Protein AF-A0A926ED35-F1 (afdb_monomer)

Nearest PDB structures (foldseek):
  6s37-assembly1_A  TM=4.536E-01  e=8.736E-01  Pseudomonas putida KT2440
  5l0g-assembly2_D-2  TM=4.778E-01  e=2.429E+00  Homo sapiens
  8tn6-assembly1_C  TM=3.548E-01  e=2.951E+00  synthetic construct
  4wpe-assembly1_A-2  TM=2.837E-01  e=1.904E+00  Saccharomyces cerevisiae S288C

Secondary structure (DSSP, 8-state):
-HHHHHHHHHHHHHHHHTT--------SS--HHHHHHHHHHHHHHHHHHHHHHHHHHHGGG--TT-HHHHHHHHHHHHHHHHHHHHHHT----GGGHHHHHHHHHHHHHHHHHHHHHHHHHHHHHSTT----HHHHHHHHHHHHHHHHHHHHHHHHHHHHHT-

Mean predicted aligned error: 6.46 Å

Structure (mmCIF, N/CA/C/O backbone):
data_AF-A0A926ED35-F1
#
_entry.id   AF-A0A926ED35-F1
#
loop_
_atom_site.group_PDB
_atom_site.id
_atom_site.type_symbol
_atom_site.label_atom_id
_atom_site.label_alt_id
_atom_site.label_comp_id
_atom_site.label_asym_id
_atom_site.label_entity_id
_atom_site.label_seq_id
_atom_site.pdbx_PDB_ins_code
_atom_site.Cartn_x
_atom_site.Cartn_y
_atom_site.Cartn_z
_atom_site.occupancy
_atom_site.B_iso_or_equiv
_atom_site.auth_seq_id
_atom_site.auth_comp_id
_atom_site.auth_asym_id
_atom_site.auth_atom_id
_atom_site.pdbx_PDB_model_num
ATOM 1 N N . MET A 1 1 ? 15.946 6.296 -23.362 1.00 49.03 1 MET A N 1
ATOM 2 C CA . MET A 1 1 ? 16.409 6.895 -22.084 1.00 49.03 1 MET A CA 1
ATOM 3 C C . MET A 1 1 ? 15.508 7.987 -21.490 1.00 49.03 1 MET A C 1
ATOM 5 O O . MET A 1 1 ? 14.943 7.724 -20.439 1.00 49.03 1 MET A O 1
ATOM 9 N N . LYS A 1 2 ? 15.307 9.180 -22.090 1.00 54.12 2 LYS A N 1
ATOM 10 C CA . LYS A 1 2 ? 14.535 10.276 -21.433 1.00 54.12 2 LYS A CA 1
ATOM 11 C C . LYS A 1 2 ? 13.102 9.906 -21.002 1.00 54.12 2 LYS A C 1
ATOM 13 O O . LYS A 1 2 ? 12.680 10.323 -19.932 1.00 54.12 2 LYS A O 1
ATOM 18 N N . ARG A 1 3 ? 12.372 9.118 -21.804 1.00 58.09 3 ARG A N 1
ATOM 19 C CA . ARG A 1 3 ? 10.974 8.734 -21.521 1.00 58.09 3 ARG A CA 1
ATOM 20 C C . ARG A 1 3 ? 10.846 7.858 -20.265 1.00 58.09 3 ARG A C 1
ATOM 22 O O . ARG A 1 3 ? 9.991 8.126 -19.434 1.00 58.09 3 ARG A O 1
ATOM 29 N N . ASN A 1 4 ? 11.746 6.890 -20.082 1.00 63.81 4 ASN A N 1
ATOM 30 C CA . ASN A 1 4 ? 11.699 5.943 -18.959 1.00 63.81 4 ASN A CA 1
ATOM 31 C C . ASN A 1 4 ? 12.032 6.628 -17.626 1.00 63.81 4 ASN A C 1
ATOM 33 O O . ASN A 1 4 ? 11.424 6.317 -16.608 1.00 63.81 4 ASN A O 1
ATOM 37 N N . ASN A 1 5 ? 12.946 7.602 -17.630 1.00 64.38 5 ASN A N 1
ATOM 38 C CA . ASN A 1 5 ? 13.271 8.362 -16.419 1.00 64.38 5 ASN A CA 1
ATOM 39 C C . ASN A 1 5 ? 12.122 9.287 -15.997 1.00 64.38 5 ASN A C 1
ATOM 41 O O . ASN A 1 5 ? 11.853 9.403 -14.810 1.00 64.38 5 ASN A O 1
ATOM 45 N N . ILE A 1 6 ? 11.390 9.875 -16.951 1.00 64.88 6 ILE A N 1
ATOM 46 C CA . ILE A 1 6 ? 10.205 10.696 -16.652 1.00 64.88 6 ILE A CA 1
ATOM 47 C C . ILE A 1 6 ? 9.088 9.844 -16.031 1.00 64.88 6 ILE A C 1
ATOM 49 O O . ILE A 1 6 ? 8.498 10.259 -15.039 1.00 64.88 6 ILE A O 1
ATOM 53 N N . VAL A 1 7 ? 8.831 8.645 -16.566 1.00 69.06 7 VAL A N 1
ATOM 54 C CA . VAL A 1 7 ? 7.809 7.724 -16.033 1.00 69.06 7 VAL A CA 1
ATOM 55 C C . VAL A 1 7 ? 8.162 7.264 -14.615 1.00 69.06 7 VAL A C 1
ATOM 57 O O . VAL A 1 7 ? 7.325 7.345 -13.722 1.00 69.06 7 VAL A O 1
ATOM 60 N N . LYS A 1 8 ? 9.420 6.871 -14.374 1.00 70.00 8 LYS A N 1
ATOM 61 C CA . LYS A 1 8 ? 9.902 6.486 -13.037 1.00 70.00 8 LYS A CA 1
ATOM 62 C C . LYS A 1 8 ? 9.768 7.614 -12.020 1.00 70.00 8 LYS A C 1
ATOM 64 O O . LYS A 1 8 ? 9.265 7.394 -10.922 1.00 70.00 8 LYS A O 1
ATOM 69 N N . SER A 1 9 ? 10.172 8.827 -12.397 1.00 68.56 9 SER A N 1
ATOM 70 C CA . SER A 1 9 ? 10.025 10.001 -11.537 1.00 68.56 9 SER A CA 1
ATOM 71 C C . SER A 1 9 ? 8.560 10.351 -11.271 1.00 68.56 9 SER A C 1
ATOM 73 O O . SER A 1 9 ? 8.248 10.759 -10.159 1.00 68.56 9 SER A O 1
ATOM 75 N N . ALA A 1 10 ? 7.659 10.168 -12.241 1.00 66.62 10 ALA A N 1
ATOM 76 C CA . ALA A 1 10 ? 6.230 10.423 -12.054 1.00 66.62 10 ALA A CA 1
ATOM 77 C C . ALA A 1 10 ? 5.589 9.431 -11.071 1.00 66.62 10 ALA A C 1
ATOM 79 O O . ALA A 1 10 ? 4.898 9.856 -10.150 1.00 66.62 10 ALA A O 1
ATOM 80 N N . ILE A 1 11 ? 5.875 8.131 -11.212 1.00 71.00 11 ILE A N 1
ATOM 81 C CA . ILE A 1 11 ? 5.375 7.095 -10.294 1.00 71.00 11 ILE A CA 1
ATOM 82 C C . ILE A 1 11 ? 5.911 7.335 -8.879 1.00 71.00 11 ILE A C 1
ATOM 84 O O . ILE A 1 11 ? 5.139 7.371 -7.926 1.00 71.00 11 ILE A O 1
ATOM 88 N N . ALA A 1 12 ? 7.220 7.560 -8.736 1.00 71.38 12 ALA A N 1
ATOM 89 C CA . ALA A 1 12 ? 7.844 7.815 -7.439 1.00 71.38 12 ALA A CA 1
ATOM 90 C C . ALA A 1 12 ? 7.252 9.042 -6.727 1.00 71.38 12 ALA A C 1
ATOM 92 O O . ALA A 1 12 ? 7.041 9.023 -5.517 1.00 71.38 12 ALA A O 1
ATOM 93 N N . LEU A 1 13 ? 6.954 10.105 -7.477 1.00 62.97 13 LEU A N 1
ATOM 94 C CA . LEU A 1 13 ? 6.409 11.338 -6.918 1.00 62.97 13 LEU A CA 1
ATOM 95 C C . LEU A 1 13 ? 4.956 11.169 -6.455 1.00 62.97 13 LEU A C 1
ATOM 97 O O . LEU A 1 13 ? 4.579 11.731 -5.429 1.00 62.97 13 LEU A O 1
ATOM 101 N N . ILE A 1 14 ? 4.161 10.362 -7.162 1.00 65.88 14 ILE A N 1
ATOM 102 C CA . ILE A 1 14 ? 2.790 10.043 -6.747 1.00 65.88 14 ILE A CA 1
ATOM 103 C C . ILE A 1 14 ? 2.787 9.109 -5.527 1.00 65.88 14 ILE A C 1
ATOM 105 O O . ILE A 1 14 ? 2.023 9.319 -4.591 1.00 65.88 14 ILE A O 1
ATOM 109 N N . MET A 1 15 ? 3.696 8.138 -5.480 1.00 67.62 15 MET A N 1
ATOM 110 C CA . MET A 1 15 ? 3.830 7.215 -4.347 1.00 67.62 15 MET A CA 1
ATOM 111 C C . MET A 1 15 ? 4.336 7.914 -3.077 1.00 67.62 15 MET A C 1
ATOM 113 O O . MET A 1 15 ? 3.916 7.573 -1.975 1.00 67.62 15 MET A O 1
ATOM 117 N N . ALA A 1 16 ? 5.162 8.955 -3.210 1.00 65.56 16 ALA A N 1
ATOM 118 C CA . ALA A 1 16 ? 5.582 9.775 -2.075 1.00 65.56 16 ALA A CA 1
ATOM 119 C C . ALA A 1 16 ? 4.415 10.540 -1.414 1.00 65.56 16 ALA A C 1
ATOM 121 O O . ALA A 1 16 ? 4.465 10.808 -0.214 1.00 65.56 16 ALA A O 1
ATOM 122 N N . LEU A 1 17 ? 3.351 10.866 -2.160 1.00 59.75 17 LEU A N 1
ATOM 123 C CA . LEU A 1 17 ? 2.154 11.529 -1.619 1.00 59.75 17 LEU A CA 1
ATOM 124 C C . LEU A 1 17 ? 1.297 10.598 -0.745 1.00 59.75 17 LEU A C 1
ATOM 126 O O . LEU A 1 17 ? 0.546 11.083 0.093 1.00 59.75 17 LEU A O 1
ATOM 130 N N . VAL A 1 18 ? 1.447 9.277 -0.881 1.00 61.31 18 VAL A N 1
ATOM 131 C CA . VAL A 1 18 ? 0.737 8.256 -0.083 1.00 61.31 18 VAL A CA 1
ATOM 132 C C . VAL A 1 18 ? 1.289 8.150 1.354 1.00 61.31 18 VAL A C 1
ATOM 134 O O . VAL A 1 18 ? 0.687 7.521 2.219 1.00 61.31 18 VAL A O 1
ATOM 137 N N . LEU A 1 19 ? 2.426 8.789 1.653 1.00 58.72 19 LEU A N 1
ATOM 138 C CA . LEU A 1 19 ? 3.202 8.572 2.880 1.00 58.72 19 LEU A CA 1
ATOM 139 C C . LEU A 1 19 ? 2.694 9.303 4.138 1.00 58.72 19 LEU A C 1
ATOM 141 O O . LEU A 1 19 ? 3.410 9.316 5.135 1.00 58.72 19 LEU A O 1
ATOM 145 N N . THR A 1 20 ? 1.509 9.917 4.163 1.00 56.72 20 THR A N 1
ATOM 146 C CA . THR A 1 20 ? 1.050 10.709 5.325 1.00 56.72 20 THR A CA 1
ATOM 147 C C . THR A 1 20 ? -0.063 10.025 6.123 1.00 56.72 20 THR A C 1
ATOM 149 O O . THR A 1 20 ? -1.179 10.530 6.168 1.00 56.72 20 THR A O 1
ATOM 152 N N . PHE A 1 21 ? 0.240 8.913 6.806 1.00 57.53 21 PHE A N 1
ATOM 153 C CA . PHE A 1 21 ? -0.676 8.295 7.781 1.00 57.53 21 PHE A CA 1
ATOM 154 C C . PHE A 1 21 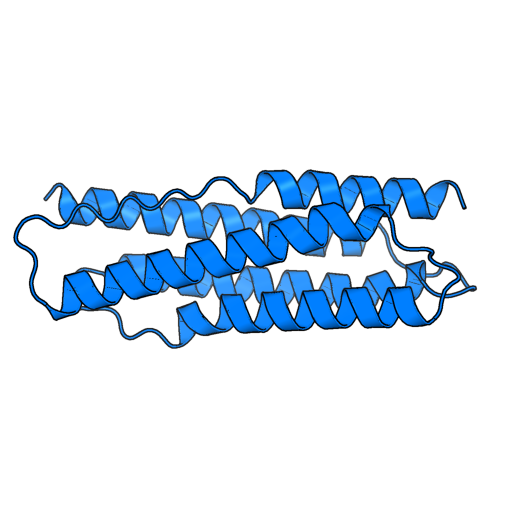? 0.006 8.095 9.132 1.00 57.53 21 PHE A C 1
ATOM 156 O O . PHE A 1 21 ? 0.669 7.090 9.368 1.00 57.53 21 PHE A O 1
ATOM 163 N N . ALA A 1 22 ? -0.162 9.058 10.036 1.00 51.62 22 ALA A N 1
ATOM 164 C CA . ALA A 1 22 ? 0.193 8.883 11.439 1.00 51.62 22 ALA A CA 1
ATOM 165 C C . ALA A 1 22 ? -1.079 8.539 12.224 1.00 51.62 22 ALA A C 1
ATOM 167 O O . ALA A 1 22 ? -1.762 9.427 12.725 1.00 51.62 22 ALA A O 1
ATOM 168 N N . LEU A 1 23 ? -1.406 7.248 12.316 1.00 54.75 23 LEU A N 1
ATOM 169 C CA . LEU A 1 23 ? -2.409 6.764 13.264 1.00 54.75 23 LEU A CA 1
ATOM 170 C C . LEU A 1 23 ? -1.813 6.851 14.674 1.00 54.75 23 LEU A C 1
ATOM 172 O O . LEU A 1 23 ? -0.968 6.042 15.059 1.00 54.75 23 LEU A O 1
ATOM 176 N N . ALA A 1 24 ? -2.205 7.874 15.433 1.00 56.09 24 ALA A N 1
ATOM 177 C CA . ALA A 1 24 ? -1.766 8.045 16.810 1.00 56.09 24 ALA A CA 1
ATOM 178 C C . ALA A 1 24 ? -2.501 7.043 17.714 1.00 56.09 24 ALA A C 1
ATOM 180 O O . ALA A 1 24 ? -3.650 7.251 18.090 1.00 56.09 24 ALA A O 1
ATOM 181 N N . ALA A 1 25 ? -1.833 5.955 18.102 1.00 52.97 25 ALA A N 1
ATOM 182 C CA . ALA A 1 25 ? -2.356 5.036 19.109 1.00 52.97 25 ALA A CA 1
ATOM 183 C C . ALA A 1 25 ? -2.311 5.690 20.509 1.00 52.97 25 ALA A C 1
ATOM 185 O O . ALA A 1 25 ? -1.373 5.494 21.281 1.00 52.97 25 ALA A O 1
ATOM 186 N N . CYS A 1 26 ? -3.315 6.499 20.852 1.00 53.41 26 CYS A N 1
ATOM 187 C CA . CYS A 1 26 ? -3.479 7.040 22.203 1.00 53.41 26 CYS A CA 1
ATOM 188 C C . CYS A 1 26 ? -4.116 5.985 23.124 1.00 53.41 26 CYS A C 1
ATOM 190 O O . CYS A 1 26 ? -5.330 5.809 23.168 1.00 53.41 26 CYS A O 1
ATOM 192 N N . SER A 1 27 ? -3.285 5.272 23.888 1.00 47.00 27 SER A N 1
ATOM 193 C CA . SER A 1 27 ? -3.712 4.244 24.842 1.00 47.00 27 SER A CA 1
ATOM 194 C C . SER A 1 27 ? -4.270 4.859 26.139 1.00 47.00 27 SER A C 1
ATOM 196 O O . SER A 1 27 ? -3.524 5.121 27.084 1.00 47.00 27 SER A O 1
ATOM 198 N N . GLY A 1 28 ? -5.584 5.077 26.214 1.00 44.59 28 GLY A N 1
ATOM 199 C CA . GLY A 1 28 ? -6.258 5.550 27.428 1.00 44.59 28 GLY A CA 1
ATOM 200 C C . GLY A 1 28 ? -7.579 4.826 27.690 1.00 44.59 28 GLY A C 1
ATOM 201 O O . GLY A 1 28 ? -8.625 5.302 27.279 1.00 44.59 28 GLY A O 1
ATOM 202 N N . GLY A 1 29 ? -7.542 3.693 28.406 1.00 54.31 29 GLY A N 1
ATOM 203 C CA . GLY A 1 29 ? -8.741 3.040 28.971 1.00 54.31 29 GLY A CA 1
ATOM 204 C C . GLY A 1 29 ? -9.430 1.953 28.129 1.00 54.31 29 GLY A C 1
ATOM 205 O O . GLY A 1 29 ? -10.489 1.469 28.529 1.00 54.31 29 GLY A O 1
ATOM 206 N N . GLU A 1 30 ? -8.855 1.536 27.000 1.00 64.44 30 GLU A N 1
ATOM 207 C CA . GLU A 1 30 ? -9.490 0.577 26.083 1.00 64.44 30 GLU A CA 1
ATOM 208 C C . GLU A 1 30 ? -9.411 -0.894 26.513 1.00 64.44 30 GLU A C 1
ATOM 210 O O . GLU A 1 30 ? -8.525 -1.323 27.260 1.00 64.44 30 GLU A O 1
ATOM 215 N N . LYS A 1 31 ? -10.337 -1.715 25.995 1.00 76.75 31 LYS A N 1
ATOM 216 C CA . LYS A 1 31 ? -10.289 -3.170 26.184 1.00 76.75 31 LYS A CA 1
ATOM 217 C C . LYS A 1 31 ? -9.072 -3.736 25.450 1.00 76.75 31 LYS A C 1
ATOM 219 O O . LYS A 1 31 ? -8.790 -3.350 24.323 1.00 76.75 31 LYS A O 1
ATOM 224 N N . LYS A 1 32 ? -8.415 -4.745 26.036 1.00 82.81 32 LYS A N 1
ATOM 225 C CA . LYS A 1 32 ? -7.200 -5.386 25.487 1.00 82.81 32 LYS A CA 1
ATOM 226 C C . LYS A 1 32 ? -7.280 -5.708 23.982 1.00 82.81 32 LYS A C 1
ATOM 228 O O . LYS A 1 32 ? -6.340 -5.416 23.262 1.00 82.81 32 LYS A O 1
ATOM 233 N N . LYS A 1 33 ? -8.411 -6.242 23.501 1.00 84.25 33 LYS A N 1
ATOM 234 C CA . LYS A 1 33 ? -8.610 -6.578 22.076 1.00 84.25 33 LYS A CA 1
ATOM 235 C C . LYS A 1 33 ? -8.689 -5.361 21.145 1.00 84.25 33 LYS A C 1
ATOM 237 O O . LYS A 1 33 ? -8.340 -5.471 19.980 1.00 84.25 33 LYS A O 1
ATOM 242 N N . GLU A 1 34 ? -9.190 -4.232 21.636 1.00 88.00 34 GLU A N 1
ATOM 243 C CA . GLU A 1 34 ? -9.283 -2.984 20.867 1.00 88.00 34 GLU A CA 1
ATOM 244 C C . GLU A 1 34 ? -7.893 -2.356 20.742 1.00 88.00 34 GLU A C 1
ATOM 246 O O . GLU A 1 34 ? -7.467 -2.035 19.637 1.00 88.00 34 GLU A O 1
ATOM 251 N N . ALA A 1 35 ? -7.145 -2.318 21.848 1.00 85.06 35 ALA A N 1
ATOM 252 C CA . ALA A 1 35 ? -5.753 -1.881 21.853 1.00 85.06 35 ALA A CA 1
ATOM 253 C C . ALA A 1 35 ? -4.857 -2.765 20.962 1.00 85.06 35 ALA A C 1
ATOM 255 O O . ALA A 1 35 ? -4.054 -2.243 20.196 1.00 85.06 35 ALA A O 1
ATOM 256 N N . GLU A 1 36 ? -5.017 -4.094 21.017 1.00 89.12 36 GLU A N 1
ATOM 257 C CA . GLU A 1 36 ? -4.290 -5.030 20.143 1.00 89.12 36 GLU A CA 1
ATOM 258 C C . GLU A 1 36 ? -4.603 -4.789 18.663 1.00 89.12 36 GLU A C 1
ATOM 260 O O . GLU A 1 36 ? -3.680 -4.691 17.859 1.00 89.12 36 GLU A O 1
ATOM 265 N N . TYR A 1 37 ? -5.883 -4.642 18.306 1.00 90.56 37 TYR A N 1
ATOM 266 C CA . TYR A 1 37 ? -6.290 -4.356 16.929 1.00 90.56 37 TYR A CA 1
ATOM 267 C C . TYR A 1 37 ? -5.688 -3.043 16.419 1.00 90.56 37 TYR A C 1
ATOM 269 O O . TYR A 1 37 ? -5.100 -3.011 15.342 1.00 90.56 37 TYR A O 1
ATOM 277 N N . LYS A 1 38 ? -5.770 -1.965 17.205 1.00 88.31 38 LYS A N 1
ATOM 278 C CA . LYS A 1 38 ? -5.186 -0.671 16.831 1.00 88.31 38 LYS A CA 1
ATOM 279 C C . LYS A 1 38 ? -3.681 -0.725 16.671 1.00 88.31 38 LYS A C 1
ATOM 281 O O . LYS A 1 38 ? -3.163 -0.150 15.720 1.00 88.31 38 LYS A O 1
ATOM 286 N N . GLN A 1 39 ? -2.993 -1.416 17.579 1.00 88.44 39 GLN A N 1
ATOM 287 C CA . GLN A 1 39 ? -1.551 -1.589 17.474 1.00 88.44 39 GLN A CA 1
ATOM 288 C C . GLN A 1 39 ? -1.198 -2.335 16.187 1.00 88.44 39 GLN A C 1
ATOM 290 O O . GLN A 1 39 ? -0.337 -1.881 15.449 1.00 88.44 39 GLN A O 1
ATOM 295 N N . GLN A 1 40 ? -1.912 -3.420 15.870 1.00 91.19 40 GLN A N 1
ATOM 296 C CA . GLN A 1 40 ? -1.702 -4.159 14.625 1.00 91.19 40 GLN A CA 1
ATOM 297 C C . GLN A 1 40 ? -1.939 -3.287 13.388 1.00 91.19 40 GLN A C 1
ATOM 299 O O . GLN A 1 40 ? -1.129 -3.314 12.467 1.00 91.19 40 GLN A O 1
ATOM 304 N N . VAL A 1 41 ? -3.011 -2.488 13.369 1.00 90.56 41 VAL A N 1
ATOM 305 C CA . VAL A 1 41 ? -3.274 -1.544 12.272 1.00 90.56 41 VAL A CA 1
ATOM 306 C C . VAL A 1 41 ? -2.135 -0.529 12.149 1.00 90.56 41 VAL A C 1
ATOM 308 O O . VAL A 1 41 ? -1.632 -0.332 11.048 1.00 90.56 41 VAL A O 1
ATOM 311 N N . ALA A 1 42 ? -1.687 0.070 13.256 1.00 87.19 42 ALA A N 1
ATOM 312 C CA . ALA A 1 42 ? -0.599 1.048 13.262 1.00 87.19 42 ALA A CA 1
ATOM 313 C C . ALA A 1 42 ? 0.748 0.447 12.815 1.00 87.19 42 ALA A C 1
ATOM 315 O O . ALA A 1 42 ? 1.486 1.073 12.048 1.00 87.19 42 ALA A O 1
ATOM 316 N N . ASP A 1 43 ? 1.052 -0.777 13.250 1.00 88.56 43 ASP A N 1
ATOM 317 C CA . ASP A 1 43 ? 2.254 -1.512 12.852 1.00 88.56 43 ASP A CA 1
ATOM 318 C C . ASP A 1 43 ? 2.242 -1.788 11.342 1.00 88.56 43 ASP A C 1
ATOM 320 O O . ASP A 1 43 ? 3.228 -1.514 10.654 1.00 88.56 43 ASP A O 1
ATOM 324 N N . ILE A 1 44 ? 1.108 -2.255 10.806 1.00 90.62 44 ILE A N 1
ATOM 325 C CA . ILE A 1 44 ? 0.951 -2.506 9.367 1.00 90.62 44 ILE A CA 1
ATOM 326 C C . ILE A 1 44 ? 1.026 -1.191 8.581 1.00 90.62 44 ILE A C 1
ATOM 328 O O . ILE A 1 44 ? 1.715 -1.140 7.566 1.00 90.62 44 ILE A O 1
ATOM 332 N N . SER A 1 45 ? 0.406 -0.105 9.056 1.00 85.81 45 SER A N 1
ATOM 333 C CA . SER A 1 45 ? 0.516 1.221 8.426 1.00 85.81 45 SER A CA 1
ATOM 334 C C . 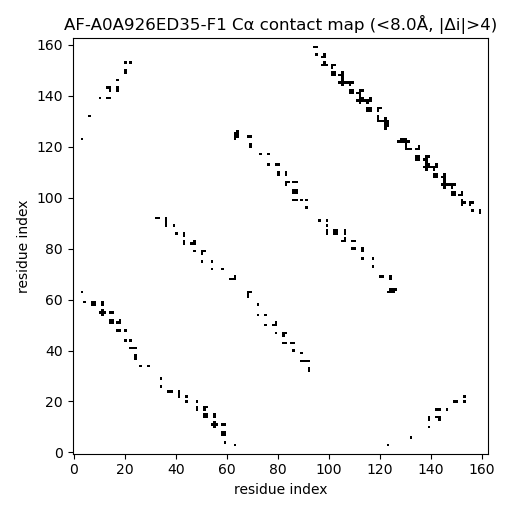SER A 1 45 ? 1.960 1.705 8.348 1.00 85.81 45 SER A C 1
ATOM 336 O O . SER A 1 45 ? 2.383 2.212 7.310 1.00 85.81 45 SER A O 1
ATOM 338 N N . THR A 1 46 ? 2.734 1.503 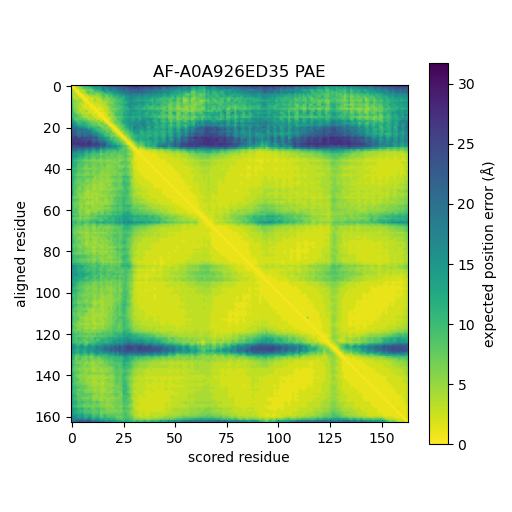9.414 1.00 85.06 46 THR A N 1
ATOM 339 C CA . THR A 1 46 ? 4.161 1.847 9.440 1.00 85.06 46 THR A CA 1
ATOM 340 C C . THR A 1 46 ? 4.952 1.006 8.438 1.00 85.06 46 THR A C 1
ATOM 342 O O . THR A 1 46 ? 5.839 1.517 7.750 1.00 85.06 46 THR A O 1
ATOM 345 N N . GLU A 1 47 ? 4.635 -0.285 8.327 1.00 87.31 47 GLU A N 1
ATOM 346 C CA . GLU A 1 47 ? 5.262 -1.182 7.358 1.00 87.31 47 GLU A CA 1
ATOM 347 C C . GLU A 1 47 ? 4.955 -0.763 5.915 1.00 87.31 47 GLU A C 1
ATOM 349 O O . GLU A 1 47 ? 5.887 -0.553 5.139 1.00 87.31 47 GLU A O 1
ATOM 354 N N . VAL A 1 48 ? 3.678 -0.547 5.581 1.00 85.81 48 VAL A N 1
ATOM 355 C CA . VAL A 1 48 ? 3.245 -0.059 4.262 1.00 85.81 48 VAL A CA 1
ATOM 356 C C . VAL A 1 48 ? 3.962 1.246 3.921 1.00 85.81 48 VAL A C 1
ATOM 358 O O . VAL A 1 48 ? 4.581 1.351 2.863 1.00 85.81 48 VAL A O 1
ATOM 361 N N . GLN A 1 49 ? 3.976 2.217 4.838 1.00 84.00 49 GLN A N 1
ATOM 362 C CA . GLN A 1 49 ? 4.663 3.492 4.633 1.00 84.00 49 GLN A CA 1
ATOM 363 C C . GLN A 1 49 ? 6.159 3.297 4.341 1.00 84.00 49 GLN A C 1
ATOM 365 O O . GLN A 1 49 ? 6.711 3.934 3.438 1.00 84.00 49 GLN A O 1
ATOM 370 N N . LYS A 1 50 ? 6.830 2.399 5.071 1.00 85.88 50 LYS A N 1
ATOM 371 C CA . LYS A 1 50 ? 8.251 2.102 4.868 1.00 85.88 50 LYS A CA 1
ATOM 372 C C . LYS A 1 50 ? 8.510 1.488 3.493 1.00 85.88 50 LYS A C 1
ATOM 374 O O . LYS A 1 50 ? 9.421 1.942 2.800 1.00 85.88 50 LYS A O 1
ATOM 379 N N . VAL A 1 51 ? 7.726 0.489 3.090 1.00 87.25 51 VAL A N 1
ATOM 380 C CA . VAL A 1 51 ? 7.904 -0.171 1.788 1.00 87.25 51 VAL A CA 1
ATOM 381 C C . VAL A 1 51 ? 7.630 0.814 0.644 1.00 87.25 51 VAL A C 1
ATOM 383 O O . VAL A 1 51 ? 8.434 0.910 -0.281 1.00 87.25 51 VAL A O 1
ATOM 386 N N . PHE A 1 52 ? 6.586 1.643 0.743 1.00 84.00 52 PHE A N 1
ATOM 387 C C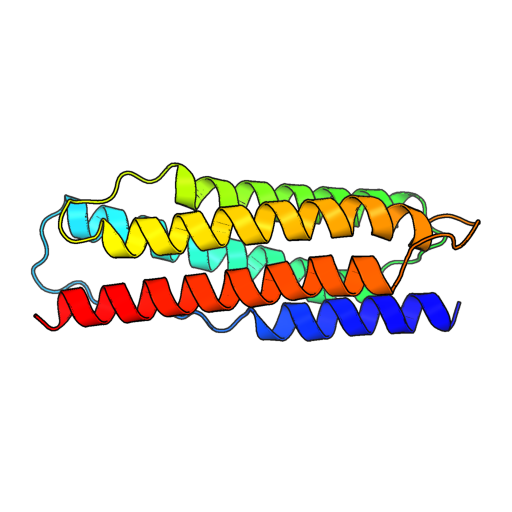A . PHE A 1 52 ? 6.285 2.680 -0.255 1.00 84.00 52 PHE A CA 1
ATOM 388 C C . PHE A 1 52 ? 7.371 3.754 -0.341 1.00 84.00 52 PHE A C 1
ATOM 390 O O . PHE A 1 52 ? 7.713 4.215 -1.434 1.00 84.00 52 PHE A O 1
ATOM 397 N N . THR A 1 53 ? 7.947 4.140 0.799 1.00 84.56 53 THR A N 1
ATOM 398 C CA . THR A 1 53 ? 9.078 5.076 0.842 1.00 84.56 53 THR A CA 1
ATOM 399 C C . THR A 1 53 ? 10.286 4.484 0.125 1.00 84.56 53 THR A C 1
ATOM 401 O O . THR A 1 53 ? 10.907 5.155 -0.698 1.00 84.56 53 THR A O 1
ATOM 404 N N . ASN A 1 54 ? 10.602 3.216 0.401 1.00 87.00 54 ASN A N 1
ATOM 405 C CA . ASN A 1 54 ? 11.697 2.514 -0.261 1.00 87.00 54 ASN A CA 1
ATOM 406 C C . ASN A 1 54 ? 11.465 2.436 -1.773 1.00 87.00 54 ASN A C 1
ATOM 408 O O . ASN A 1 54 ? 12.341 2.830 -2.537 1.00 87.00 54 ASN A O 1
ATOM 412 N N . PHE A 1 55 ? 10.269 2.032 -2.204 1.00 86.44 55 PHE A N 1
ATOM 413 C CA . PHE A 1 55 ? 9.908 1.979 -3.618 1.00 86.44 55 PHE A CA 1
ATOM 414 C C . PHE A 1 55 ? 10.067 3.340 -4.309 1.00 86.44 55 PHE A C 1
ATOM 416 O O . PHE A 1 55 ? 10.729 3.444 -5.341 1.00 86.44 55 PHE A O 1
ATOM 423 N N . SER A 1 56 ? 9.523 4.402 -3.708 1.00 83.44 56 SER A N 1
ATOM 424 C CA . SER A 1 56 ? 9.584 5.766 -4.253 1.00 83.44 56 SER A CA 1
ATOM 425 C C . SER A 1 56 ? 11.018 6.285 -4.367 1.00 83.44 56 SER A C 1
ATOM 427 O O . SER A 1 56 ? 11.356 6.972 -5.329 1.00 83.44 56 SER A O 1
ATOM 429 N N . ASN A 1 57 ? 11.882 5.940 -3.411 1.00 85.88 57 ASN A N 1
ATOM 430 C CA . ASN A 1 57 ? 13.281 6.360 -3.419 1.00 85.88 57 ASN A CA 1
ATOM 431 C C . ASN A 1 57 ? 14.142 5.535 -4.383 1.00 85.88 57 ASN A C 1
ATOM 433 O O . ASN A 1 57 ? 15.075 6.074 -4.976 1.00 85.88 57 ASN A O 1
ATOM 437 N N . THR A 1 58 ? 13.846 4.244 -4.546 1.00 86.38 58 THR A N 1
ATOM 438 C CA . THR A 1 58 ? 14.652 3.334 -5.367 1.00 86.38 58 THR A CA 1
ATOM 439 C C . THR A 1 58 ? 14.252 3.361 -6.837 1.00 86.38 58 THR A C 1
ATOM 441 O O . THR A 1 58 ? 15.127 3.356 -7.698 1.00 86.38 58 THR A O 1
ATOM 444 N N . LEU A 1 59 ? 12.961 3.453 -7.170 1.00 84.69 59 LEU A N 1
ATOM 445 C CA . LEU A 1 59 ? 12.499 3.407 -8.561 1.00 84.69 59 LEU A CA 1
ATOM 446 C C . LEU A 1 59 ? 13.237 4.395 -9.497 1.00 84.69 59 LEU A C 1
ATOM 448 O O . LEU A 1 59 ? 13.642 3.978 -10.585 1.00 84.69 59 LEU A O 1
ATOM 452 N N . PRO A 1 60 ? 13.489 5.668 -9.122 1.00 82.88 60 PRO A N 1
ATOM 453 C CA . PRO A 1 60 ? 14.213 6.613 -9.973 1.00 82.88 60 PRO A CA 1
ATOM 454 C C . PRO A 1 60 ? 15.694 6.275 -10.181 1.00 82.88 60 PRO A C 1
ATOM 456 O O . PRO A 1 60 ? 16.276 6.735 -11.163 1.00 82.88 60 PRO A O 1
ATOM 459 N N . THR A 1 61 ? 16.312 5.511 -9.272 1.00 84.62 61 THR A N 1
ATOM 460 C CA . THR A 1 61 ? 17.747 5.182 -9.320 1.00 84.62 61 THR A CA 1
ATOM 461 C C . THR A 1 61 ? 18.052 3.944 -10.152 1.00 84.62 61 THR A C 1
ATOM 463 O O . THR A 1 61 ? 19.213 3.692 -10.456 1.00 84.62 61 THR A O 1
ATOM 466 N N . LEU A 1 62 ? 17.029 3.162 -10.498 1.00 84.94 62 LEU A N 1
ATOM 467 C CA . LEU A 1 62 ? 17.190 1.903 -11.212 1.00 84.94 62 LEU A CA 1
ATOM 468 C C . LEU A 1 62 ? 17.426 2.113 -12.708 1.00 84.94 62 LEU A C 1
ATOM 470 O O . LEU A 1 62 ? 16.785 2.957 -13.349 1.00 84.94 62 LEU A O 1
ATOM 474 N N . ASP A 1 63 ? 18.330 1.313 -13.267 1.00 82.75 63 ASP A N 1
ATOM 475 C CA . ASP A 1 63 ? 18.689 1.332 -14.681 1.00 82.75 63 ASP A CA 1
ATOM 476 C C . ASP A 1 63 ? 17.731 0.409 -15.450 1.00 82.75 63 ASP A C 1
ATOM 478 O O . ASP A 1 63 ? 17.643 -0.775 -15.137 1.00 82.75 63 ASP A O 1
ATOM 482 N N . PRO A 1 64 ? 16.961 0.913 -16.434 1.00 77.94 64 PRO A N 1
ATOM 483 C CA . PRO A 1 64 ? 16.035 0.062 -17.166 1.00 77.94 64 PRO A CA 1
ATOM 484 C C . PRO A 1 64 ? 16.738 -0.932 -18.101 1.00 77.94 64 PRO A C 1
ATOM 486 O O . PRO A 1 64 ? 16.058 -1.770 -18.675 1.00 77.94 64 PRO A O 1
ATOM 489 N N . GLU A 1 65 ? 18.057 -0.829 -18.282 1.00 78.00 65 GLU A N 1
ATOM 490 C CA . GLU A 1 65 ? 18.866 -1.754 -19.082 1.00 78.00 65 GLU A CA 1
ATOM 491 C C . GLU A 1 65 ? 19.582 -2.812 -18.214 1.00 78.00 65 GLU A C 1
ATOM 493 O O . GLU A 1 65 ? 20.180 -3.741 -18.754 1.00 78.00 65 GLU A O 1
ATOM 498 N N . ASP A 1 66 ? 19.503 -2.708 -16.881 1.00 82.88 66 ASP A N 1
ATOM 499 C CA . ASP A 1 66 ? 20.049 -3.690 -15.939 1.00 82.88 66 ASP A CA 1
ATOM 500 C C . ASP A 1 66 ? 19.003 -4.754 -15.579 1.00 82.88 66 ASP A C 1
ATOM 502 O O . ASP A 1 66 ? 17.941 -4.458 -15.028 1.00 82.88 66 ASP A O 1
ATOM 506 N N . GLU A 1 67 ? 19.333 -6.021 -15.830 1.00 76.06 67 GLU A N 1
ATOM 507 C CA . GLU A 1 67 ? 18.455 -7.161 -15.543 1.00 76.06 67 GLU A CA 1
ATOM 508 C C . GLU A 1 67 ? 18.079 -7.261 -14.051 1.00 76.06 67 GLU A C 1
ATOM 510 O O . GLU A 1 67 ? 16.970 -7.687 -13.719 1.00 76.06 67 GLU A O 1
ATOM 515 N N . ASN A 1 68 ? 18.945 -6.804 -13.136 1.00 87.12 68 ASN A N 1
ATOM 516 C CA . ASN A 1 68 ? 18.651 -6.829 -11.697 1.00 87.12 68 ASN A CA 1
ATOM 517 C C . ASN A 1 68 ? 17.630 -5.765 -11.280 1.00 87.12 68 ASN A C 1
ATOM 519 O O . ASN A 1 68 ? 16.959 -5.906 -10.252 1.00 87.12 68 ASN A O 1
ATOM 523 N N . SER A 1 69 ? 17.492 -4.697 -12.063 1.00 88.12 69 SER A N 1
ATOM 524 C CA . SER A 1 69 ? 16.613 -3.583 -11.732 1.00 88.12 69 SER A CA 1
ATOM 525 C C . SER A 1 69 ? 15.133 -3.963 -11.833 1.00 88.12 69 SER A C 1
ATOM 527 O O . SER A 1 69 ? 14.347 -3.575 -10.967 1.00 88.12 69 SER A O 1
ATOM 529 N N . LEU A 1 70 ? 14.754 -4.788 -12.818 1.00 85.31 70 LEU A N 1
ATOM 530 C CA . LEU A 1 70 ? 13.390 -5.323 -12.910 1.00 85.31 70 LEU A CA 1
ATOM 531 C C . LEU A 1 70 ? 13.073 -6.241 -11.723 1.00 85.31 70 LEU A C 1
ATOM 533 O O . LEU A 1 70 ? 12.056 -6.047 -11.061 1.00 85.31 70 LEU A O 1
ATOM 537 N N . SER A 1 71 ? 13.971 -7.179 -11.403 1.00 88.75 71 SER A N 1
ATOM 538 C CA . SER A 1 71 ? 13.786 -8.086 -10.262 1.00 88.75 71 SER A CA 1
ATOM 539 C C . SER A 1 71 ? 13.686 -7.330 -8.933 1.00 88.75 71 SER A C 1
ATOM 541 O O . SER A 1 71 ? 12.889 -7.704 -8.075 1.00 88.75 71 SER A O 1
ATOM 543 N N . THR A 1 72 ? 14.443 -6.240 -8.773 1.00 90.31 72 THR A N 1
ATOM 544 C CA . THR A 1 72 ? 14.376 -5.380 -7.581 1.00 90.31 72 THR A CA 1
ATOM 545 C C . THR A 1 72 ? 12.992 -4.747 -7.427 1.00 90.31 72 THR A C 1
ATOM 547 O O . THR A 1 72 ? 12.425 -4.760 -6.338 1.00 90.31 72 THR A O 1
ATOM 550 N N . ILE A 1 73 ? 12.424 -4.219 -8.514 1.00 87.75 73 ILE A N 1
ATOM 551 C CA . ILE A 1 73 ? 11.081 -3.622 -8.513 1.00 87.75 73 ILE A CA 1
ATOM 552 C C . ILE A 1 73 ? 10.013 -4.666 -8.231 1.00 87.75 73 ILE A C 1
ATOM 554 O O . ILE A 1 73 ? 9.128 -4.407 -7.421 1.00 87.75 73 ILE A O 1
ATOM 558 N N . GLU A 1 74 ? 10.087 -5.830 -8.877 1.00 89.44 74 GLU A N 1
ATOM 559 C CA . GLU A 1 74 ? 9.134 -6.914 -8.637 1.00 89.44 74 GLU A CA 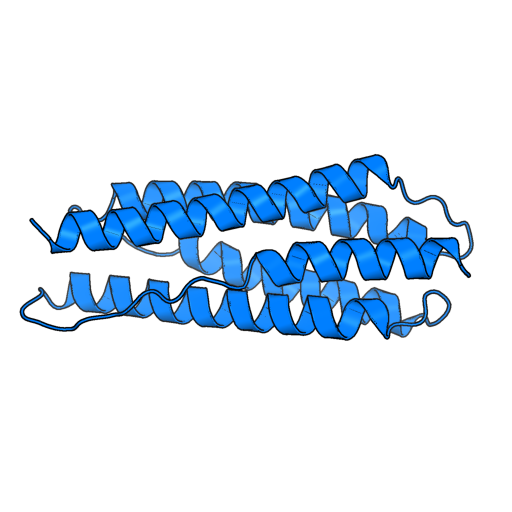1
ATOM 560 C C . GLU A 1 74 ? 9.152 -7.350 -7.168 1.00 89.44 74 GLU A C 1
ATOM 562 O O . GLU A 1 74 ? 8.088 -7.463 -6.566 1.00 89.44 74 GLU A O 1
ATOM 567 N N . GLY A 1 75 ? 10.337 -7.472 -6.560 1.00 92.50 75 GLY A N 1
ATOM 568 C CA . GLY A 1 75 ? 10.465 -7.778 -5.135 1.00 92.50 75 GLY A CA 1
ATOM 569 C C . GLY A 1 75 ? 9.858 -6.699 -4.229 1.00 92.50 75 GLY A C 1
ATOM 570 O O . GLY A 1 75 ? 9.178 -7.017 -3.259 1.00 92.50 75 GLY A O 1
ATOM 571 N N . MET A 1 76 ? 10.023 -5.415 -4.563 1.00 91.62 76 MET A N 1
ATOM 572 C CA . MET A 1 76 ? 9.367 -4.335 -3.812 1.00 91.62 76 MET A CA 1
ATOM 573 C C . MET A 1 76 ? 7.842 -4.357 -3.970 1.00 91.62 76 MET A C 1
ATOM 575 O O . MET A 1 76 ? 7.127 -4.048 -3.020 1.00 91.62 76 MET A O 1
ATOM 579 N N . ILE A 1 77 ? 7.332 -4.726 -5.149 1.00 91.88 77 ILE A N 1
ATOM 580 C CA . ILE A 1 77 ? 5.894 -4.919 -5.368 1.00 91.88 77 ILE A CA 1
ATOM 581 C C . ILE A 1 77 ? 5.378 -6.084 -4.513 1.00 91.88 77 ILE A C 1
ATOM 583 O O . ILE A 1 77 ? 4.364 -5.913 -3.839 1.00 91.88 77 ILE A O 1
ATOM 587 N N . ASP A 1 78 ? 6.099 -7.207 -4.450 1.00 94.62 78 ASP A N 1
ATOM 588 C CA . ASP A 1 78 ? 5.755 -8.340 -3.576 1.00 94.62 78 ASP A CA 1
ATOM 589 C C . ASP A 1 78 ? 5.705 -7.927 -2.090 1.00 94.62 78 ASP A C 1
ATOM 591 O O . ASP A 1 78 ? 4.795 -8.318 -1.350 1.00 94.62 78 ASP A O 1
ATOM 595 N N . GLU A 1 79 ? 6.660 -7.105 -1.635 1.00 94.12 79 GLU A N 1
ATOM 596 C CA . GLU A 1 79 ? 6.669 -6.561 -0.270 1.00 94.12 79 GLU A CA 1
ATOM 597 C C . GLU A 1 79 ? 5.455 -5.655 -0.002 1.00 94.12 79 GLU A C 1
ATOM 599 O O . GLU A 1 79 ? 4.850 -5.726 1.076 1.00 94.12 79 GLU A O 1
ATOM 604 N N . MET A 1 80 ? 5.066 -4.822 -0.975 1.00 91.06 80 MET A N 1
ATOM 605 C CA . MET A 1 80 ? 3.886 -3.958 -0.864 1.00 91.06 80 MET A CA 1
ATOM 606 C C . MET A 1 80 ? 2.597 -4.781 -0.798 1.00 91.06 80 MET A C 1
ATOM 608 O O . MET A 1 80 ? 1.783 -4.557 0.099 1.00 91.06 80 MET A O 1
ATOM 612 N N . GLU A 1 81 ? 2.427 -5.762 -1.688 1.00 93.69 81 GLU A N 1
ATOM 613 C CA . GLU A 1 81 ? 1.272 -6.668 -1.693 1.00 93.69 81 GLU A CA 1
ATOM 614 C C . GLU A 1 81 ? 1.159 -7.416 -0.360 1.00 93.69 81 GLU A C 1
ATOM 616 O O . GLU A 1 81 ? 0.110 -7.394 0.286 1.00 93.69 81 GLU A O 1
ATOM 621 N N . THR A 1 82 ? 2.273 -7.981 0.118 1.00 94.88 82 THR A N 1
ATOM 622 C CA . THR A 1 82 ? 2.332 -8.681 1.409 1.00 94.88 82 THR A CA 1
ATOM 623 C C . THR A 1 82 ? 1.917 -7.771 2.564 1.00 94.88 82 THR A C 1
ATOM 625 O O . THR A 1 82 ? 1.217 -8.212 3.479 1.00 94.88 82 THR A O 1
ATOM 628 N N . SER A 1 83 ? 2.331 -6.502 2.535 1.00 91.69 83 SER A N 1
ATOM 629 C CA . SER A 1 83 ? 1.986 -5.522 3.567 1.00 91.69 83 SER A CA 1
ATOM 630 C C . SER A 1 83 ? 0.490 -5.193 3.556 1.00 91.69 83 SER A C 1
ATOM 632 O O . SER A 1 83 ? -0.146 -5.209 4.608 1.00 91.69 83 SER A O 1
ATOM 634 N N . PHE A 1 84 ? -0.109 -4.988 2.378 1.00 91.31 84 PHE A N 1
ATOM 635 C CA . PHE A 1 84 ? -1.549 -4.733 2.252 1.00 91.31 84 PHE A CA 1
ATOM 636 C C . PHE A 1 84 ? -2.417 -5.936 2.614 1.00 91.31 84 PHE A C 1
ATOM 638 O O . PHE A 1 84 ? -3.472 -5.771 3.230 1.00 91.31 84 PHE A O 1
ATOM 645 N N . GLU A 1 85 ? -1.987 -7.154 2.290 1.00 93.88 85 GLU A N 1
ATOM 646 C CA . GLU A 1 85 ? -2.709 -8.364 2.685 1.00 93.88 85 GLU A CA 1
ATOM 647 C C . GLU A 1 85 ? -2.806 -8.532 4.207 1.00 93.88 85 GLU A C 1
ATOM 649 O O . GLU A 1 85 ? -3.722 -9.200 4.697 1.00 93.88 85 GLU A O 1
ATOM 654 N N . LYS A 1 86 ? -1.870 -7.961 4.980 1.00 93.44 86 LYS A N 1
ATOM 655 C CA . LYS A 1 86 ? -1.914 -8.043 6.446 1.00 93.44 86 LYS A CA 1
ATOM 656 C C . LYS A 1 86 ? -3.152 -7.358 7.011 1.00 93.44 86 LYS A C 1
ATOM 658 O O . LYS A 1 86 ? -3.710 -7.884 7.970 1.00 93.44 86 LYS A O 1
ATOM 663 N N . TYR A 1 87 ? -3.629 -6.271 6.398 1.00 89.38 87 TYR A N 1
ATOM 664 C CA . TYR A 1 87 ? -4.874 -5.621 6.816 1.00 89.38 87 TYR A CA 1
ATOM 665 C C . TYR A 1 87 ? -6.084 -6.548 6.698 1.00 89.38 87 TYR A C 1
ATOM 667 O O . TYR A 1 87 ? -6.861 -6.660 7.645 1.00 89.38 87 TYR A O 1
ATOM 675 N N . GLY A 1 88 ? -6.215 -7.267 5.578 1.00 82.12 88 GLY A N 1
ATOM 676 C CA . GLY A 1 88 ? -7.326 -8.198 5.350 1.00 82.12 88 GLY A CA 1
ATOM 677 C C . GLY A 1 88 ? -7.311 -9.428 6.267 1.00 82.12 88 GLY A C 1
ATOM 678 O O . GLY A 1 88 ? -8.330 -10.095 6.432 1.00 82.12 88 GLY A O 1
ATOM 679 N N . LYS A 1 89 ? -6.164 -9.729 6.892 1.00 90.56 89 LYS A N 1
ATOM 680 C CA . LYS A 1 89 ? -5.994 -10.838 7.850 1.00 90.56 89 LYS A CA 1
ATOM 681 C C . LYS A 1 89 ? -6.339 -10.436 9.291 1.00 90.56 89 LYS A C 1
ATOM 683 O O . LYS A 1 89 ? -6.370 -11.302 10.169 1.00 90.56 89 LYS A O 1
ATOM 688 N N . LEU A 1 90 ? -6.593 -9.153 9.558 1.00 91.06 90 LEU A N 1
ATOM 689 C CA . LEU A 1 90 ? -6.970 -8.681 10.887 1.00 91.06 90 LEU A CA 1
ATOM 690 C C . LEU A 1 90 ? -8.389 -9.114 11.258 1.00 91.06 90 LEU A C 1
ATOM 692 O O . LEU A 1 90 ? -9.295 -9.197 10.433 1.00 91.06 90 LEU A O 1
ATOM 696 N N . THR A 1 91 ? -8.590 -9.374 12.548 1.00 90.44 91 THR A N 1
ATOM 697 C CA . THR A 1 91 ? -9.922 -9.611 13.111 1.00 90.44 91 THR A CA 1
ATOM 698 C C . THR A 1 91 ? -10.343 -8.386 13.902 1.00 90.44 91 THR A C 1
ATOM 700 O O . THR A 1 91 ? -9.925 -8.199 15.047 1.00 90.44 91 THR A O 1
ATOM 703 N N . ALA A 1 92 ? -11.185 -7.554 13.297 1.00 91.69 92 ALA A N 1
ATOM 704 C CA . ALA A 1 92 ? -11.668 -6.350 13.948 1.00 91.69 92 ALA A CA 1
ATOM 705 C C . ALA A 1 92 ? -12.652 -6.657 15.091 1.00 91.69 92 ALA A C 1
ATOM 707 O O . ALA A 1 92 ? -13.554 -7.490 14.948 1.00 91.69 92 ALA A O 1
ATOM 708 N N . PRO A 1 93 ? -12.539 -5.962 16.236 1.00 90.62 93 PRO A N 1
ATOM 709 C CA . PRO A 1 93 ? -13.618 -5.904 17.210 1.00 90.62 93 PRO A CA 1
ATOM 710 C C . PRO A 1 93 ? -14.869 -5.277 16.584 1.00 90.62 93 PRO A C 1
ATOM 712 O O . PRO A 1 93 ? -14.758 -4.378 15.757 1.00 90.62 93 PRO A O 1
ATOM 715 N N . LYS A 1 94 ? -16.062 -5.656 17.062 1.00 91.69 94 LYS A N 1
ATOM 716 C CA . LYS A 1 94 ? -17.351 -5.161 16.536 1.00 91.69 94 LYS A CA 1
ATOM 717 C C . LYS A 1 94 ? -17.425 -3.630 16.400 1.00 91.69 94 LYS A C 1
ATOM 719 O O . LYS A 1 94 ? -18.000 -3.121 15.447 1.00 91.69 94 LYS A O 1
ATOM 724 N N . LYS A 1 95 ? -16.829 -2.889 17.347 1.00 90.19 95 LYS A N 1
ATOM 725 C CA . LYS A 1 95 ? -16.767 -1.413 17.331 1.00 90.19 95 LYS A CA 1
ATOM 726 C C . LYS A 1 95 ? -16.033 -0.876 16.087 1.00 90.19 95 LYS A C 1
ATOM 728 O O . LYS A 1 95 ? -16.407 0.174 15.582 1.00 90.19 95 LYS A O 1
ATOM 733 N N . TYR A 1 96 ? -15.037 -1.613 15.590 1.00 92.31 96 TYR A N 1
ATOM 734 C CA . TYR A 1 96 ? -14.134 -1.244 14.495 1.00 92.31 96 TYR A CA 1
ATOM 735 C C . TYR A 1 96 ? -14.432 -1.964 13.168 1.00 92.31 96 TYR A C 1
ATOM 737 O O . TYR A 1 96 ? -13.666 -1.812 12.222 1.00 92.31 96 TYR A O 1
ATOM 745 N N . GLU A 1 97 ? -15.545 -2.696 13.037 1.00 94.19 97 GLU A N 1
ATOM 746 C CA . GLU A 1 97 ? -15.978 -3.265 11.744 1.00 94.19 97 GLU A CA 1
ATOM 747 C C . GLU A 1 97 ? -16.025 -2.225 10.596 1.00 94.19 97 GLU A C 1
ATOM 749 O O . GLU A 1 97 ? -15.588 -2.549 9.486 1.00 94.19 97 GLU A O 1
ATOM 754 N N . PRO A 1 98 ? -16.456 -0.962 10.820 1.00 94.44 98 PRO A N 1
ATOM 755 C CA . PRO A 1 98 ? -16.386 0.068 9.782 1.00 94.44 98 PRO A CA 1
ATOM 756 C C . PRO A 1 98 ? -14.951 0.417 9.365 1.00 94.44 98 PRO A C 1
ATOM 758 O O . PRO A 1 98 ? -14.703 0.646 8.186 1.00 94.44 98 PRO A O 1
ATOM 761 N N . VAL A 1 99 ? -14.002 0.419 10.311 1.00 93.50 99 VAL A N 1
ATOM 762 C CA . VAL A 1 99 ? -12.574 0.636 10.016 1.00 93.50 99 VAL A CA 1
ATOM 763 C C . VAL A 1 99 ? -12.046 -0.517 9.171 1.00 93.50 99 VAL A C 1
ATOM 765 O O . VAL A 1 99 ? -11.427 -0.282 8.141 1.00 93.50 99 VAL A O 1
ATOM 768 N N . GLN A 1 100 ? -12.353 -1.761 9.546 1.00 95.12 100 GLN A N 1
ATOM 769 C CA . GLN A 1 100 ? -11.936 -2.939 8.781 1.00 95.12 100 GLN A CA 1
ATOM 770 C C . GLN A 1 100 ? -12.486 -2.942 7.354 1.00 95.12 100 GLN A C 1
ATOM 772 O O . GLN A 1 100 ? -11.803 -3.386 6.439 1.00 95.12 100 GLN A O 1
ATOM 777 N N . THR A 1 101 ? -13.704 -2.437 7.151 1.00 95.75 101 THR A N 1
ATOM 778 C CA . THR A 1 101 ? -14.293 -2.316 5.810 1.00 95.75 101 THR A CA 1
ATOM 779 C C . THR A 1 101 ? -13.446 -1.398 4.928 1.00 95.75 101 THR A C 1
ATOM 781 O O . THR A 1 101 ? -13.085 -1.788 3.823 1.00 95.75 101 THR A O 1
ATOM 784 N N . LEU A 1 102 ? -13.054 -0.229 5.442 1.00 94.56 102 LEU A N 1
ATOM 785 C CA . LEU A 1 102 ? -12.204 0.724 4.721 1.00 94.56 102 LEU A CA 1
ATOM 786 C C . LEU A 1 102 ? -10.790 0.178 4.482 1.00 94.56 102 LEU A C 1
ATOM 788 O O . LEU A 1 102 ? -10.241 0.347 3.396 1.00 94.56 102 LEU A O 1
ATOM 792 N N . LEU A 1 103 ? -10.221 -0.535 5.461 1.00 93.38 103 LEU A N 1
ATOM 793 C CA . LEU A 1 103 ? -8.938 -1.222 5.292 1.00 93.38 103 LEU A CA 1
ATOM 794 C C . LEU A 1 103 ? -9.008 -2.297 4.196 1.00 93.38 103 LEU A C 1
ATOM 796 O O . LEU A 1 103 ? -8.094 -2.393 3.386 1.00 93.38 103 LEU A O 1
ATOM 800 N N . ASN A 1 104 ? -10.100 -3.061 4.119 1.00 94.88 104 ASN A N 1
ATOM 801 C CA . ASN A 1 104 ? -10.296 -4.056 3.064 1.00 94.88 104 ASN A CA 1
ATOM 802 C C . ASN A 1 104 ? -10.471 -3.404 1.683 1.00 94.88 104 ASN A C 1
ATOM 804 O O . ASN A 1 104 ? -9.872 -3.868 0.718 1.00 94.88 104 ASN A O 1
ATOM 808 N N . GLU A 1 105 ? -11.245 -2.315 1.583 1.00 94.56 105 GLU A N 1
ATOM 809 C CA . GLU A 1 105 ? -11.367 -1.531 0.343 1.00 94.56 105 GLU A CA 1
ATOM 810 C C . GLU A 1 105 ? -9.999 -1.011 -0.119 1.00 94.56 105 GLU A C 1
ATOM 812 O O . GLU A 1 105 ? -9.666 -1.108 -1.301 1.00 94.56 105 GLU A O 1
ATOM 817 N N . SER A 1 106 ? -9.190 -0.510 0.820 1.00 92.50 106 SER A N 1
ATOM 818 C CA . SER A 1 106 ? -7.817 -0.081 0.557 1.00 92.50 106 SER A CA 1
ATOM 819 C C . SER A 1 106 ? -6.953 -1.225 0.024 1.00 92.50 106 SER A C 1
ATOM 821 O O . SER A 1 106 ? -6.331 -1.079 -1.027 1.00 92.50 106 SER A O 1
ATOM 823 N N . THR A 1 107 ? -6.958 -2.382 0.696 1.00 94.31 107 THR A N 1
ATOM 824 C CA . THR A 1 107 ? -6.226 -3.578 0.259 1.00 94.31 107 THR A CA 1
ATOM 825 C C . THR A 1 107 ? -6.632 -3.993 -1.154 1.00 94.31 107 THR A C 1
ATOM 827 O O . THR A 1 107 ? -5.761 -4.193 -1.996 1.00 94.31 107 THR A O 1
ATOM 830 N N . ASP A 1 108 ? -7.927 -4.061 -1.459 1.00 95.94 108 ASP A N 1
ATOM 831 C CA . ASP A 1 108 ? -8.408 -4.454 -2.787 1.00 95.94 108 ASP A CA 1
ATOM 832 C C . ASP A 1 108 ? -7.939 -3.493 -3.889 1.00 95.94 108 ASP A C 1
ATOM 834 O O . ASP A 1 108 ? -7.538 -3.932 -4.972 1.00 95.94 108 ASP A O 1
ATOM 838 N N . MET A 1 109 ? -7.994 -2.181 -3.637 1.00 94.38 109 MET A N 1
ATOM 839 C CA . MET A 1 109 ? -7.518 -1.166 -4.582 1.00 94.38 109 MET A CA 1
ATOM 840 C C . MET A 1 109 ? -6.002 -1.248 -4.763 1.00 94.38 109 MET A C 1
ATOM 842 O O . MET A 1 109 ? -5.522 -1.256 -5.897 1.00 94.38 109 MET A O 1
ATOM 846 N N . ALA A 1 110 ? -5.256 -1.381 -3.666 1.00 92.69 110 ALA A N 1
ATOM 847 C CA . ALA A 1 110 ? -3.806 -1.466 -3.703 1.00 92.69 110 ALA A CA 1
ATOM 848 C C . ALA A 1 110 ? -3.324 -2.703 -4.464 1.00 92.69 110 ALA A C 1
ATOM 850 O O . ALA 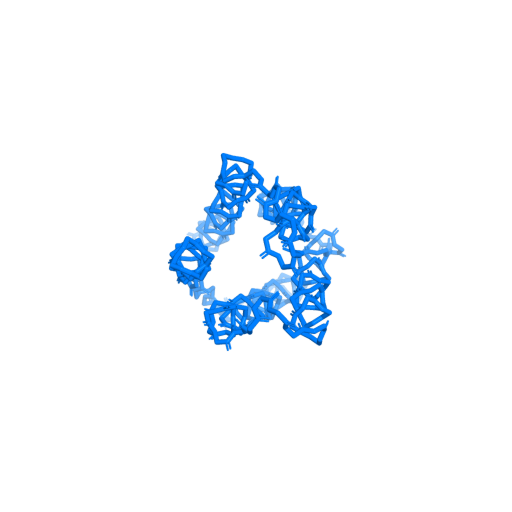A 1 110 ? -2.487 -2.583 -5.353 1.00 92.69 110 ALA A O 1
ATOM 851 N N . LEU A 1 111 ? -3.886 -3.881 -4.180 1.00 95.12 111 LEU A N 1
ATOM 852 C CA . LEU A 1 111 ? -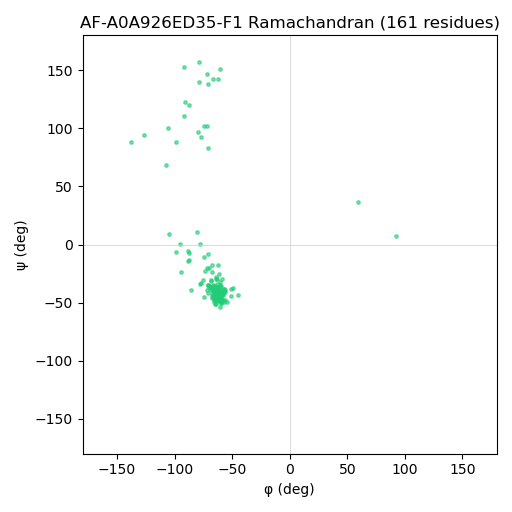3.507 -5.118 -4.866 1.00 95.12 111 LEU A CA 1
ATOM 853 C C . LEU A 1 111 ? -3.807 -5.048 -6.371 1.00 95.12 111 LEU A C 1
ATOM 855 O O . LEU A 1 111 ? -2.983 -5.464 -7.184 1.00 95.12 111 LEU A O 1
ATOM 859 N N . LYS A 1 112 ? -4.942 -4.456 -6.770 1.00 96.00 112 LYS A N 1
ATOM 860 C CA . LYS A 1 112 ? -5.248 -4.218 -8.193 1.00 96.00 112 LYS A CA 1
ATOM 861 C C . LYS A 1 112 ? -4.255 -3.251 -8.838 1.00 96.00 112 LYS A C 1
ATOM 863 O O . LYS A 1 112 ? -3.759 -3.531 -9.928 1.00 96.00 112 LYS A O 1
ATOM 868 N N . GLY A 1 113 ? -3.952 -2.137 -8.171 1.00 92.50 113 GLY A N 1
ATOM 869 C CA . GLY A 1 113 ? -3.006 -1.138 -8.666 1.00 92.50 113 GLY A CA 1
ATOM 870 C C . GLY A 1 113 ? -1.593 -1.699 -8.836 1.00 92.50 113 GLY A C 1
ATOM 871 O O . GLY A 1 113 ? -0.980 -1.520 -9.888 1.00 92.50 113 GLY A O 1
ATOM 872 N N . LEU A 1 114 ? -1.109 -2.445 -7.840 1.00 92.56 114 LEU A N 1
ATOM 873 C CA . LEU A 1 114 ? 0.189 -3.125 -7.863 1.00 92.56 114 LEU A CA 1
ATOM 874 C C . LEU A 1 114 ? 0.266 -4.178 -8.973 1.00 92.56 114 LEU A C 1
ATOM 876 O O . LEU A 1 114 ? 1.277 -4.234 -9.673 1.00 92.56 114 LEU A O 1
ATOM 880 N N . GLY A 1 115 ? -0.810 -4.937 -9.203 1.00 93.44 115 GLY A N 1
ATOM 881 C CA . GLY A 1 115 ? -0.899 -5.880 -10.320 1.00 93.44 115 GLY A CA 1
ATOM 882 C C . GLY A 1 115 ? -0.727 -5.202 -11.682 1.00 93.44 115 GLY A C 1
ATOM 883 O O . GLY A 1 115 ? 0.099 -5.636 -12.484 1.00 93.44 115 GLY A O 1
ATOM 884 N N . ILE A 1 116 ? -1.427 -4.085 -11.918 1.00 92.25 116 ILE A N 1
ATOM 885 C CA . ILE A 1 116 ? -1.290 -3.306 -13.161 1.00 92.25 116 ILE A CA 1
ATOM 886 C C . ILE A 1 116 ? 0.136 -2.764 -13.308 1.00 92.25 116 ILE A C 1
ATOM 888 O O . ILE A 1 116 ? 0.742 -2.884 -14.372 1.00 92.25 116 ILE A O 1
ATOM 892 N N . ILE A 1 117 ? 0.707 -2.194 -12.241 1.00 89.25 117 ILE A N 1
ATOM 893 C CA . ILE A 1 117 ? 2.078 -1.670 -12.283 1.00 89.25 117 ILE A CA 1
ATOM 894 C C . ILE A 1 117 ? 3.077 -2.789 -12.583 1.00 89.25 117 ILE A C 1
ATOM 896 O O . ILE A 1 117 ? 3.968 -2.586 -13.405 1.00 89.25 117 ILE A O 1
ATOM 900 N N . ARG A 1 118 ? 2.924 -3.970 -11.976 1.00 90.00 118 ARG A N 1
ATOM 901 C CA . ARG A 1 118 ? 3.784 -5.136 -12.222 1.00 90.00 118 ARG A CA 1
ATOM 902 C C . ARG A 1 118 ? 3.758 -5.569 -13.685 1.00 90.00 118 ARG A C 1
ATOM 904 O O . ARG A 1 118 ? 4.806 -5.899 -14.240 1.00 90.00 118 ARG A O 1
ATOM 9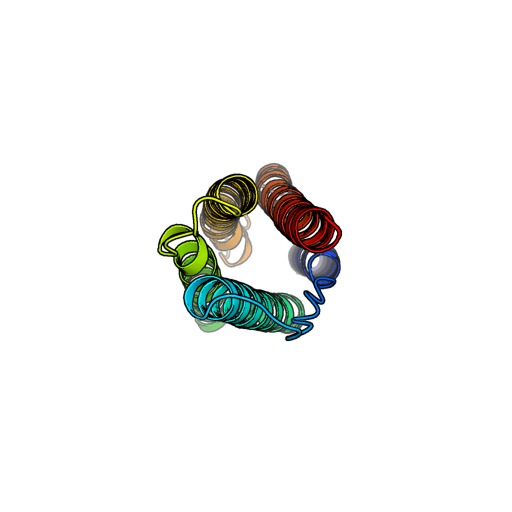11 N N . GLU A 1 119 ? 2.582 -5.596 -14.304 1.00 88.50 119 GLU A N 1
ATOM 912 C CA . GLU A 1 119 ? 2.444 -5.955 -15.718 1.00 88.50 119 GLU A CA 1
ATOM 913 C C . GLU A 1 119 ? 3.115 -4.918 -16.619 1.00 88.50 119 GLU A C 1
ATOM 915 O O . GLU A 1 119 ? 3.937 -5.264 -17.469 1.00 88.50 119 GLU A O 1
ATOM 920 N N . GLU A 1 120 ? 2.820 -3.639 -16.399 1.00 86.69 120 GLU A N 1
ATOM 921 C CA . GLU A 1 120 ? 3.259 -2.584 -17.304 1.00 86.69 120 GLU A CA 1
ATOM 922 C C . GLU A 1 120 ? 4.742 -2.233 -17.129 1.00 86.69 120 GLU A C 1
ATOM 924 O O . GLU A 1 120 ? 5.426 -1.945 -18.114 1.00 86.69 120 GLU A O 1
ATOM 929 N N . ILE A 1 121 ? 5.296 -2.316 -15.911 1.00 81.19 121 ILE A N 1
ATOM 930 C CA . ILE A 1 121 ? 6.702 -1.969 -15.644 1.00 81.19 121 ILE A CA 1
ATOM 931 C C . ILE A 1 121 ? 7.677 -2.886 -16.389 1.00 81.19 121 ILE A C 1
ATOM 933 O O . ILE A 1 121 ? 8.728 -2.420 -16.831 1.00 81.19 121 ILE A O 1
ATOM 937 N N . LYS A 1 122 ? 7.295 -4.142 -16.654 1.00 81.75 122 LYS A N 1
ATOM 938 C CA . LYS A 1 122 ? 8.051 -5.067 -17.518 1.00 81.75 122 LYS A CA 1
ATOM 939 C C . LYS A 1 122 ? 8.265 -4.495 -18.915 1.00 81.75 122 LYS 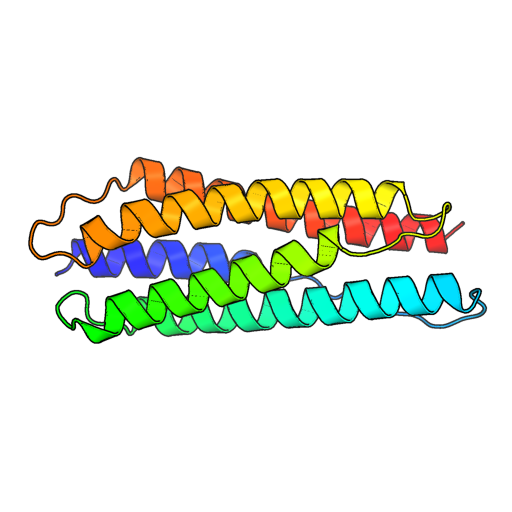A C 1
ATOM 941 O O . LYS A 1 122 ? 9.360 -4.595 -19.459 1.00 81.75 122 LYS A O 1
ATOM 946 N N . GLY A 1 123 ? 7.253 -3.828 -19.470 1.00 78.56 123 GLY A N 1
ATOM 947 C CA . GLY A 1 123 ? 7.337 -3.166 -20.772 1.00 78.56 123 GLY A CA 1
ATOM 948 C C . GLY A 1 123 ? 8.236 -1.923 -20.783 1.00 78.56 123 GLY A C 1
ATOM 949 O O . GLY A 1 123 ? 8.697 -1.515 -21.848 1.00 78.56 123 GLY A O 1
ATOM 950 N N . PHE A 1 124 ? 8.516 -1.319 -19.620 1.00 74.50 124 PHE A N 1
ATOM 951 C CA . PHE A 1 124 ? 9.419 -0.163 -19.483 1.00 74.50 124 PHE A CA 1
ATOM 952 C C . PHE A 1 124 ? 10.861 -0.535 -19.118 1.00 74.50 124 PHE A C 1
ATOM 954 O O . PHE A 1 124 ? 11.771 0.250 -19.404 1.00 74.50 124 PHE A O 1
ATOM 961 N N . PHE A 1 125 ? 11.059 -1.700 -18.499 1.00 76.88 125 PHE A N 1
ATOM 962 C CA . PHE A 1 125 ? 12.364 -2.302 -18.195 1.00 76.88 125 PHE A CA 1
ATOM 963 C C . PHE A 1 125 ? 12.819 -3.314 -19.265 1.00 76.88 125 PHE A C 1
ATOM 965 O O . PHE A 1 125 ? 13.892 -3.893 -19.161 1.00 76.88 125 PHE A O 1
ATOM 972 N N . GLY A 1 126 ? 12.019 -3.519 -20.315 1.00 65.25 126 GLY A N 1
ATOM 973 C CA . GLY A 1 126 ? 12.402 -4.268 -21.510 1.00 65.25 126 GLY A CA 1
ATOM 974 C C . GLY A 1 126 ? 12.982 -3.372 -22.609 1.00 65.25 126 GLY A C 1
ATOM 975 O O . GLY A 1 126 ? 12.611 -2.203 -22.750 1.00 65.25 126 GLY A O 1
ATOM 976 N N . SER A 1 127 ? 13.846 -3.944 -23.451 1.00 56.94 127 SER A N 1
ATOM 977 C CA . SER A 1 127 ? 14.478 -3.269 -24.599 1.00 56.94 127 SER A CA 1
ATOM 978 C C . SER A 1 127 ? 13.486 -2.795 -25.672 1.00 56.94 127 SER A C 1
ATOM 980 O O . SER A 1 127 ? 13.820 -1.926 -26.479 1.00 56.94 127 SER A O 1
ATOM 982 N N . GLU A 1 128 ? 12.260 -3.325 -25.671 1.00 57.75 128 GLU A N 1
ATOM 983 C CA . GLU A 1 128 ? 11.230 -3.017 -26.669 1.00 57.75 128 GLU A CA 1
ATOM 984 C C . GLU A 1 128 ? 10.360 -1.793 -26.319 1.00 57.75 128 GLU A C 1
ATOM 986 O O . GLU A 1 128 ? 9.688 -1.252 -27.197 1.00 57.75 128 GLU A O 1
ATOM 991 N N . GLY A 1 129 ? 10.388 -1.304 -25.069 1.00 60.41 129 GLY A N 1
ATOM 992 C CA . GLY A 1 129 ? 9.706 -0.064 -24.667 1.00 60.41 129 GLY A CA 1
ATOM 993 C C . GLY A 1 129 ? 8.185 -0.053 -24.895 1.00 60.41 129 GLY A C 1
ATOM 994 O O . GLY A 1 129 ? 7.634 0.988 -25.277 1.00 60.41 129 GLY A O 1
ATOM 995 N N . THR A 1 130 ? 7.531 -1.199 -24.689 1.00 69.69 130 THR A N 1
ATOM 996 C CA . THR A 1 130 ? 6.119 -1.479 -25.009 1.00 69.69 130 THR A CA 1
ATOM 997 C C . THR A 1 130 ? 5.126 -1.127 -23.903 1.00 69.69 130 THR A C 1
ATOM 999 O O . THR A 1 130 ? 3.926 -1.244 -24.129 1.00 69.69 130 THR A O 1
ATOM 1002 N N . GLY A 1 131 ? 5.595 -0.707 -22.726 1.00 71.44 131 GLY A N 1
ATOM 1003 C CA . GLY A 1 131 ? 4.706 -0.433 -21.597 1.00 71.44 131 GLY A CA 1
ATOM 1004 C C . GLY A 1 131 ? 3.710 0.703 -21.868 1.00 71.44 131 GLY A C 1
ATOM 1005 O O . GLY A 1 131 ? 4.041 1.711 -22.509 1.00 71.44 131 GLY A O 1
ATOM 1006 N N . ASP A 1 132 ? 2.488 0.545 -21.360 1.00 84.00 132 ASP A N 1
ATOM 1007 C CA . ASP A 1 132 ? 1.392 1.491 -21.531 1.00 84.00 132 ASP A CA 1
ATOM 1008 C C . ASP A 1 132 ? 1.369 2.507 -20.381 1.00 84.00 132 ASP A C 1
ATOM 1010 O O . ASP A 1 132 ? 1.044 2.213 -19.227 1.00 84.00 132 ASP A O 1
ATOM 1014 N N . THR A 1 133 ? 1.706 3.758 -20.701 1.00 81.12 133 THR A N 1
ATOM 1015 C CA . THR A 1 133 ? 1.710 4.849 -19.722 1.00 81.12 133 THR A CA 1
ATOM 1016 C C . THR A 1 133 ? 0.324 5.153 -19.154 1.00 81.12 133 THR A C 1
ATOM 1018 O O . THR A 1 133 ? 0.241 5.604 -18.015 1.00 81.12 133 THR A O 1
ATOM 1021 N N . ALA A 1 134 ? -0.751 4.930 -19.918 1.00 86.44 134 ALA A N 1
ATOM 1022 C CA . ALA A 1 134 ? -2.112 5.178 -19.448 1.00 86.44 134 ALA A CA 1
ATOM 1023 C C . ALA A 1 134 ? -2.519 4.142 -18.396 1.00 86.44 134 ALA A C 1
ATOM 1025 O O . ALA A 1 134 ? -3.063 4.505 -17.356 1.00 86.44 134 ALA A O 1
ATOM 1026 N N . LYS A 1 135 ? -2.171 2.871 -18.613 1.00 88.62 135 LYS A N 1
ATOM 1027 C CA . LYS A 1 135 ? -2.391 1.819 -17.616 1.00 88.62 135 LYS A CA 1
ATOM 1028 C C . LYS A 1 135 ? -1.509 1.974 -16.385 1.00 88.62 135 LYS A C 1
ATOM 1030 O O . LYS A 1 135 ? -1.990 1.799 -15.273 1.00 88.62 135 LYS A O 1
ATOM 1035 N N . LEU A 1 136 ? -0.244 2.374 -16.538 1.00 85.81 136 LEU A N 1
ATOM 1036 C CA . LEU A 1 136 ? 0.574 2.733 -15.372 1.00 85.81 136 LEU A CA 1
ATOM 1037 C C . LEU A 1 136 ? -0.079 3.837 -14.540 1.00 85.81 136 LEU A C 1
ATOM 1039 O O . LEU A 1 136 ? -0.051 3.778 -13.311 1.00 85.81 136 LEU A O 1
ATOM 1043 N N . GLN A 1 137 ? -0.665 4.838 -15.200 1.00 84.88 137 GLN A N 1
ATOM 1044 C CA . GLN A 1 137 ? -1.393 5.901 -14.520 1.00 84.88 137 GLN A CA 1
ATOM 1045 C C . GLN A 1 137 ? -2.658 5.373 -13.827 1.00 84.88 137 GLN A C 1
ATOM 1047 O O . GLN A 1 137 ? -2.923 5.781 -12.702 1.00 84.88 137 GLN A O 1
ATOM 1052 N N . GLU A 1 138 ? -3.391 4.441 -14.439 1.00 90.62 138 GLU A N 1
ATOM 1053 C CA . GLU A 1 138 ? -4.526 3.751 -13.809 1.00 90.62 138 GLU A CA 1
ATOM 1054 C C . GLU A 1 138 ? -4.099 2.980 -12.550 1.00 90.62 138 GLU A C 1
ATOM 1056 O O . GLU A 1 138 ? -4.669 3.184 -11.479 1.00 90.62 138 GLU A O 1
ATOM 1061 N N . GLY A 1 139 ? -3.050 2.157 -12.644 1.00 90.62 139 GLY A N 1
ATOM 1062 C CA . GLY A 1 139 ? -2.515 1.423 -11.496 1.00 90.62 139 GLY A CA 1
ATOM 1063 C C . GLY A 1 139 ? -2.027 2.355 -10.385 1.00 90.62 139 GLY A C 1
ATOM 1064 O O . GLY A 1 139 ? -2.277 2.116 -9.206 1.00 90.62 139 GLY A O 1
ATOM 1065 N N . THR A 1 140 ? -1.402 3.470 -10.760 1.00 86.44 140 THR A N 1
ATOM 1066 C CA . THR A 1 140 ? -0.963 4.502 -9.814 1.00 86.44 140 THR A CA 1
ATOM 1067 C C . THR A 1 140 ? -2.149 5.207 -9.144 1.00 86.44 140 THR A C 1
ATOM 1069 O O . THR A 1 140 ? -2.112 5.453 -7.940 1.00 86.44 140 THR A O 1
ATOM 1072 N N . GLN A 1 141 ? -3.221 5.497 -9.887 1.00 89.00 141 GLN A N 1
ATOM 1073 C CA . GLN A 1 141 ? -4.436 6.098 -9.334 1.00 89.00 141 GLN A CA 1
ATOM 1074 C C . GLN A 1 141 ? -5.109 5.164 -8.323 1.00 89.00 141 GLN A C 1
ATOM 1076 O O . GLN A 1 141 ? -5.504 5.617 -7.255 1.00 89.00 141 GLN A O 1
ATOM 1081 N N . LEU A 1 142 ? -5.161 3.859 -8.599 1.00 93.00 142 LEU A N 1
ATOM 1082 C CA . LEU A 1 142 ? -5.676 2.875 -7.642 1.00 93.00 142 LEU A CA 1
ATOM 1083 C C . LEU A 1 142 ? -4.882 2.864 -6.328 1.00 93.00 142 LEU A C 1
ATOM 1085 O O . LEU A 1 142 ? -5.472 2.698 -5.264 1.00 93.00 142 LEU A O 1
ATOM 1089 N N . LEU A 1 143 ? -3.564 3.084 -6.374 1.00 89.94 143 LEU A N 1
ATOM 1090 C CA . LEU A 1 143 ? -2.753 3.209 -5.158 1.00 89.94 143 LEU A CA 1
ATOM 1091 C C . LEU A 1 143 ? -3.022 4.513 -4.402 1.00 89.94 143 LEU A C 1
ATOM 1093 O O . LEU A 1 143 ? -3.013 4.512 -3.171 1.00 89.94 143 LEU A O 1
ATOM 1097 N N . MET A 1 144 ? -3.303 5.609 -5.110 1.00 87.00 144 MET A N 1
ATOM 1098 C CA . MET A 1 144 ? -3.766 6.843 -4.470 1.00 87.00 144 MET A CA 1
ATOM 1099 C C . MET A 1 144 ? -5.127 6.651 -3.799 1.00 87.00 144 MET A C 1
ATOM 1101 O O . MET A 1 144 ? -5.315 7.079 -2.663 1.00 87.00 144 MET A O 1
ATOM 1105 N N . ASP A 1 145 ? -6.064 5.984 -4.468 1.00 89.94 145 ASP A N 1
ATOM 1106 C CA . ASP A 1 145 ? -7.393 5.720 -3.918 1.00 89.94 145 ASP A CA 1
ATOM 1107 C C . ASP A 1 145 ? -7.297 4.789 -2.696 1.00 89.94 145 ASP A C 1
ATOM 1109 O O . ASP A 1 145 ? -7.936 5.032 -1.671 1.00 89.94 145 ASP A O 1
ATOM 1113 N N . ALA A 1 146 ? -6.412 3.786 -2.747 1.00 90.62 146 ALA A N 1
ATOM 1114 C CA . ALA A 1 146 ? -6.101 2.937 -1.602 1.00 90.62 146 ALA A CA 1
ATOM 1115 C C . ALA A 1 146 ? -5.556 3.743 -0.413 1.00 90.62 146 ALA A C 1
ATOM 1117 O O . ALA A 1 146 ? -5.959 3.505 0.728 1.00 90.62 146 ALA A O 1
ATOM 1118 N N . ALA A 1 147 ? -4.673 4.712 -0.665 1.00 86.75 147 ALA A N 1
ATOM 1119 C CA . ALA A 1 147 ? -4.152 5.610 0.361 1.00 86.75 147 ALA A CA 1
ATOM 1120 C C . ALA A 1 147 ? -5.270 6.435 1.007 1.00 86.75 147 ALA A C 1
ATOM 1122 O O . ALA A 1 147 ? -5.376 6.474 2.230 1.00 86.75 147 ALA A O 1
ATOM 1123 N N . LEU A 1 148 ? -6.155 7.031 0.203 1.00 88.56 148 LEU A N 1
ATOM 1124 C CA . LEU A 1 148 ? -7.315 7.767 0.714 1.00 88.56 148 LEU A CA 1
ATOM 1125 C C . LEU A 1 148 ? -8.186 6.879 1.611 1.00 88.56 148 LEU A C 1
ATOM 1127 O O . LEU A 1 148 ? -8.625 7.319 2.670 1.00 88.56 148 LEU A O 1
ATOM 1131 N N . LYS A 1 149 ? -8.357 5.601 1.262 1.00 90.75 149 LYS A N 1
ATOM 1132 C CA . LYS A 1 149 ? -9.073 4.641 2.112 1.00 90.75 149 LYS A CA 1
ATOM 1133 C C . LYS A 1 149 ? -8.368 4.321 3.428 1.00 90.75 149 LYS A C 1
ATOM 1135 O O . LYS A 1 149 ? -9.052 4.173 4.440 1.00 90.75 149 LYS A O 1
ATOM 1140 N N . LEU A 1 150 ? -7.034 4.277 3.462 1.00 89.00 150 LEU A N 1
ATOM 1141 C CA . LEU A 1 150 ? -6.292 4.200 4.730 1.00 89.00 150 LEU A CA 1
ATOM 1142 C C . LEU A 1 150 ? -6.511 5.456 5.582 1.00 89.00 150 LEU A C 1
ATOM 1144 O O . LEU A 1 150 ? -6.659 5.340 6.799 1.00 89.00 150 LEU A O 1
ATOM 1148 N N . GLN A 1 151 ? -6.581 6.634 4.953 1.00 87.25 151 GLN A N 1
ATOM 1149 C CA . GLN A 1 151 ? -6.905 7.881 5.646 1.00 87.25 151 GLN A CA 1
ATOM 1150 C C . GLN A 1 151 ? -8.286 7.820 6.288 1.00 87.25 151 GLN A C 1
ATOM 1152 O O . GLN A 1 151 ? -8.418 8.033 7.490 1.00 87.25 151 GLN A O 1
ATOM 1157 N N . GLU A 1 152 ? -9.300 7.489 5.485 1.00 90.19 152 GLU A N 1
ATOM 1158 C CA . GLU A 1 152 ? -10.685 7.361 5.929 1.00 90.19 152 GLU A CA 1
ATOM 1159 C C . GLU A 1 152 ? -10.791 6.337 7.066 1.00 90.19 152 GLU A C 1
ATOM 1161 O O . GLU A 1 152 ? -11.514 6.559 8.037 1.00 90.19 152 GLU A O 1
ATOM 1166 N N . ALA A 1 153 ? -10.050 5.224 6.986 1.00 90.06 153 ALA A N 1
ATOM 1167 C CA . ALA A 1 153 ? -9.997 4.221 8.046 1.00 90.06 153 ALA A CA 1
ATOM 1168 C C . ALA A 1 153 ? -9.434 4.800 9.353 1.00 90.06 153 ALA A C 1
ATOM 1170 O O . ALA A 1 153 ? -9.975 4.523 10.428 1.00 90.06 153 ALA A O 1
ATOM 1171 N N . GLY A 1 154 ? -8.384 5.620 9.262 1.00 87.25 154 GLY A N 1
ATOM 1172 C CA . GLY A 1 154 ? -7.798 6.307 10.408 1.00 87.25 154 GLY A CA 1
ATOM 1173 C C . GLY A 1 154 ? -8.747 7.321 11.041 1.00 87.25 154 GLY A C 1
ATOM 1174 O O . GLY A 1 154 ? -9.039 7.225 12.231 1.00 87.25 154 GLY A O 1
ATOM 1175 N N . GLU A 1 155 ? -9.323 8.210 10.230 1.00 88.44 155 GLU A N 1
ATOM 1176 C CA . GLU A 1 155 ? -10.331 9.187 10.666 1.00 88.44 155 GLU A CA 1
ATOM 1177 C C . GLU A 1 155 ? -11.539 8.494 11.312 1.00 88.44 155 GLU A C 1
ATOM 1179 O O . GLU A 1 155 ? -12.078 8.953 12.323 1.00 88.44 155 GLU A O 1
ATOM 1184 N N . LYS A 1 156 ? -11.948 7.341 10.767 1.00 89.81 156 LYS A N 1
ATOM 1185 C CA . LYS A 1 156 ? -13.035 6.546 11.332 1.00 89.81 156 LYS A CA 1
ATOM 1186 C C . LYS A 1 156 ? -12.676 5.951 12.691 1.00 89.81 156 LYS A C 1
ATOM 1188 O O . LYS A 1 156 ? -13.544 5.891 13.562 1.00 89.81 156 LYS A O 1
ATOM 1193 N N . GLY A 1 157 ? -11.431 5.512 12.872 1.00 88.62 157 GLY A N 1
ATOM 1194 C CA . GLY A 1 157 ? -10.904 5.069 14.163 1.00 88.62 157 GLY A CA 1
ATOM 1195 C C . GLY A 1 157 ? -10.981 6.175 15.217 1.00 88.62 157 GLY A C 1
ATOM 1196 O O . GLY A 1 157 ? -11.562 5.960 16.281 1.00 88.62 157 GLY A O 1
ATOM 1197 N N . ASP A 1 158 ? -10.517 7.376 14.876 1.00 86.38 158 ASP A N 1
ATOM 1198 C CA . ASP A 1 158 ? -10.536 8.539 15.772 1.00 86.38 158 ASP A CA 1
ATOM 1199 C C . ASP A 1 158 ? -11.970 8.977 16.132 1.00 86.38 158 ASP A C 1
ATOM 1201 O O . ASP A 1 158 ? -12.271 9.309 17.285 1.00 86.38 158 ASP A O 1
ATOM 1205 N N . GLU A 1 159 ? -12.898 8.934 15.167 1.00 88.12 159 GLU A N 1
ATOM 1206 C CA . GLU A 1 159 ? -14.324 9.208 15.400 1.00 88.12 159 GLU A CA 1
ATOM 1207 C C . GLU A 1 159 ? -14.945 8.194 16.374 1.00 88.12 159 GLU A C 1
ATOM 1209 O O . GLU A 1 159 ? -15.788 8.546 17.202 1.00 88.12 159 GLU A O 1
ATOM 1214 N N . ILE A 1 160 ? -14.554 6.922 16.261 1.00 88.06 160 ILE A N 1
ATOM 1215 C CA . ILE A 1 160 ? -15.007 5.837 17.134 1.00 88.06 160 ILE A CA 1
ATOM 1216 C C . ILE A 1 160 ? -14.478 6.026 18.561 1.00 88.06 160 ILE A C 1
ATOM 1218 O O . ILE A 1 160 ? -15.190 5.706 19.514 1.00 88.06 160 ILE A O 1
ATOM 1222 N N . ASP A 1 161 ? -13.258 6.531 18.718 1.00 84.06 161 ASP A N 1
ATOM 1223 C CA . ASP A 1 161 ? -12.621 6.787 20.016 1.00 84.06 161 ASP A CA 1
ATOM 1224 C C . ASP A 1 161 ? -13.146 8.017 20.733 1.00 84.06 161 ASP A C 1
ATOM 1226 O O . ASP A 1 161 ? -13.188 8.058 21.960 1.00 84.06 161 ASP A O 1
ATOM 1230 N N . SER A 1 162 ? -13.580 9.006 19.962 1.00 81.00 162 SER A N 1
ATOM 1231 C CA . SER A 1 162 ? -14.121 10.259 20.485 1.00 81.00 162 SER A CA 1
ATOM 1232 C C . SER A 1 162 ? -15.570 10.137 20.993 1.00 81.00 162 SER A C 1
ATOM 1234 O O . SER A 1 162 ? -16.145 11.139 21.422 1.00 81.00 162 SER A O 1
ATOM 1236 N N . LYS A 1 163 ? -16.173 8.940 20.927 1.00 67.00 163 LYS A N 1
ATOM 1237 C CA . LYS A 1 163 ? -17.550 8.618 21.350 1.00 67.00 163 LYS A CA 1
ATOM 1238 C C . LYS A 1 163 ? -17.573 7.663 22.538 1.00 67.00 163 LYS A C 1
ATOM 1240 O O . LYS A 1 163 ? -18.400 7.917 23.441 1.00 67.00 163 LYS A O 1
#

pLDDT: mean 82.17, std 12.66, range [44.59, 96.0]

Organism: NCBI:txid2763677

InterPro domains:
  IPR053854 Domain of unknown function DUF7018 [PF22872] (35-138)

Solvent-accessible surface area (backbone atoms only — not comparable to full-atom values): 8650 Å² total; per-residue (Å²): 112,76,69,59,54,53,52,33,45,51,53,22,55,58,44,55,68,56,59,80,72,84,66,78,84,77,91,77,90,70,56,70,67,56,52,51,45,52,50,52,51,42,52,43,49,52,48,40,40,49,50,41,50,50,46,28,65,45,51,60,74,50,48,51,87,42,77,65,38,53,54,51,51,52,52,50,48,51,52,44,46,55,39,38,52,52,57,66,69,57,78,64,50,83,91,39,44,70,30,49,50,29,38,38,54,14,29,56,30,32,48,54,10,51,51,42,36,60,62,29,48,51,24,54,44,36,97,79,60,69,36,48,68,68,52,38,49,50,14,50,48,28,38,50,53,15,36,51,25,48,48,53,20,45,56,47,48,53,56,60,69,78,105

Radius of gyration: 17.35 Å; Cα contacts (8 Å, |Δi|>4): 179; chains: 1; bounding box: 38×22×56 Å

Sequence (163 aa):
MKRNNIVKSAIALIMALVLTFALAACSGGEKKKEAEYKQQVADISTEVQKVFTNFSNTLPTLDPEDENSLSTIEGMIDEMETSFEKYGKLTAPKKYEPVQTLLNESTDMALKGLGIIREEIKGFFGSEGTGDTAKLQEGTQLLMDAALKLQEAGEKGDEIDSK

Foldseek 3Di:
DVVLLVLLLVLLVLLLVLQDDDLDLPDDDDDPLQSVLSVLLRVLSVQLNVLSNVSSVVSNVADLQDPVRLVVNVVSLVSNLVSLVSLQVDDDDPLLPVLSVLSVLLSVLLNQLSVLCNVQVNCSSDPNNRGDSVSNVVSSVSNVVSSVSSVVSSVSSVVSVVD